Protein AF-A0A0G0Z9W5-F1 (afdb_monomer)

pLDDT: mean 85.41, std 16.04, range [35.16, 98.12]

Radius of gyration: 23.02 Å; Cα contacts (8 Å, |Δi|>4): 195; chains: 1; bounding box: 81×31×42 Å

Organism: NCBI:txid1618442

Nearest PDB structures (foldseek):
  5djs-assembly1_A  TM=2.335E-01  e=6.195E-01  Thermobaculum terrenum

Structure (mmCIF, N/CA/C/O backbone):
data_AF-A0A0G0Z9W5-F1
#
_entry.id   AF-A0A0G0Z9W5-F1
#
loop_
_atom_site.group_PDB
_atom_site.id
_atom_site.type_symbol
_atom_site.label_atom_id
_atom_site.label_alt_id
_atom_site.label_comp_id
_atom_site.label_asym_id
_atom_site.label_entity_id
_atom_site.label_seq_id
_atom_site.pdbx_PDB_ins_code
_atom_site.Cartn_x
_atom_site.Cartn_y
_atom_site.Cartn_z
_atom_site.occupancy
_atom_site.B_iso_or_equiv
_atom_site.auth_seq_id
_atom_site.auth_comp_id
_atom_site.auth_asym_id
_atom_site.auth_atom_id
_atom_site.pdbx_PDB_model_num
ATOM 1 N N . MET A 1 1 ? -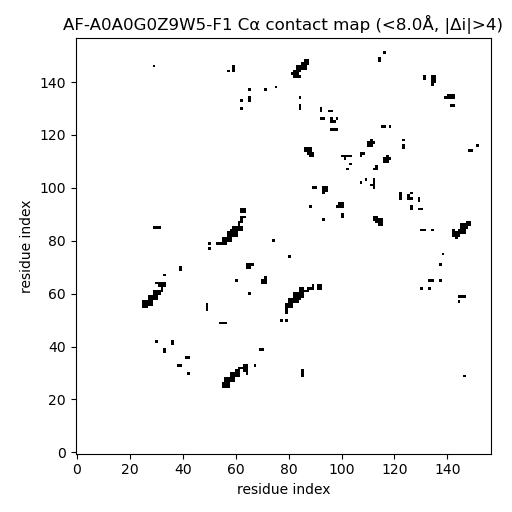70.199 -8.343 8.312 1.00 53.22 1 MET A N 1
ATOM 2 C CA . MET A 1 1 ? -69.175 -7.839 9.260 1.00 53.22 1 MET A CA 1
ATOM 3 C C . MET A 1 1 ? -67.824 -7.585 8.562 1.00 53.22 1 MET A C 1
ATOM 5 O O . MET A 1 1 ? -66.809 -8.114 8.982 1.00 53.22 1 MET A O 1
ATOM 9 N N . ARG A 1 2 ? -67.780 -6.796 7.472 1.00 58.62 2 ARG A N 1
ATOM 10 C CA . ARG A 1 2 ? -66.571 -6.640 6.625 1.00 58.62 2 ARG A CA 1
ATOM 11 C C . ARG A 1 2 ? -66.428 -5.211 6.078 1.00 58.62 2 ARG A C 1
ATOM 13 O O . ARG A 1 2 ? -66.312 -5.015 4.880 1.00 58.62 2 ARG A O 1
ATOM 20 N N . LYS A 1 3 ? -66.562 -4.200 6.942 1.00 52.97 3 LYS A N 1
ATOM 21 C CA . LYS A 1 3 ? -66.386 -2.774 6.573 1.00 52.97 3 LYS A CA 1
ATOM 22 C C . LYS A 1 3 ? -65.376 -2.025 7.457 1.00 52.97 3 LYS A C 1
ATOM 24 O O . LYS A 1 3 ? -65.029 -0.898 7.146 1.00 52.97 3 LYS A O 1
ATOM 29 N N . TRP A 1 4 ? -64.861 -2.676 8.504 1.00 56.28 4 TRP A N 1
ATOM 30 C CA . TRP A 1 4 ? -63.893 -2.099 9.448 1.00 56.28 4 TRP A CA 1
ATOM 31 C C . TRP A 1 4 ? -62.437 -2.540 9.205 1.00 56.28 4 TRP A C 1
ATOM 33 O O . TRP A 1 4 ? -61.533 -1.993 9.817 1.00 56.28 4 TRP A O 1
ATOM 43 N N . LEU A 1 5 ? -62.186 -3.478 8.282 1.00 57.72 5 LEU A N 1
ATOM 44 C CA . LEU A 1 5 ? -60.828 -3.941 7.946 1.00 57.72 5 LEU A CA 1
ATOM 45 C C . LEU A 1 5 ? -60.071 -2.968 7.023 1.00 57.72 5 LEU A C 1
ATOM 47 O O . LEU A 1 5 ? -58.855 -2.853 7.124 1.00 57.72 5 LEU A O 1
ATOM 51 N N . LEU A 1 6 ? -60.783 -2.236 6.159 1.00 58.12 6 LEU A N 1
ATOM 52 C CA . LEU A 1 6 ? -60.182 -1.255 5.248 1.00 58.12 6 LEU A CA 1
ATOM 53 C C . LEU A 1 6 ? -59.518 -0.058 5.961 1.00 58.12 6 LEU A C 1
ATOM 55 O O . LEU A 1 6 ? -58.380 0.254 5.618 1.00 58.12 6 LEU A O 1
ATOM 59 N N . PRO A 1 7 ? -60.158 0.608 6.948 1.00 58.59 7 PRO A N 1
ATOM 60 C CA . PRO A 1 7 ? -59.527 1.744 7.623 1.00 58.59 7 PRO A CA 1
ATOM 61 C C . PRO A 1 7 ? -58.337 1.324 8.494 1.00 58.59 7 PRO A C 1
ATOM 63 O O . PRO A 1 7 ? -57.373 2.074 8.595 1.00 58.59 7 PRO A O 1
ATOM 66 N N . VAL A 1 8 ? -58.352 0.109 9.058 1.00 60.28 8 VAL A N 1
ATOM 67 C CA . VAL A 1 8 ? -57.223 -0.436 9.836 1.00 60.28 8 VAL A CA 1
ATOM 68 C C . VAL A 1 8 ? -56.016 -0.713 8.936 1.00 60.28 8 VAL A C 1
ATOM 70 O O . VAL A 1 8 ? -54.889 -0.387 9.299 1.00 60.28 8 VAL A O 1
ATOM 73 N N . PHE A 1 9 ? -56.245 -1.247 7.732 1.00 58.56 9 PHE A N 1
ATOM 74 C CA . PHE A 1 9 ? -55.179 -1.472 6.753 1.00 58.56 9 PHE A CA 1
ATOM 75 C C . PHE A 1 9 ? -54.577 -0.153 6.241 1.00 58.56 9 PHE A C 1
ATOM 77 O O . PHE A 1 9 ? -53.366 -0.044 6.081 1.00 58.56 9 PHE A O 1
ATOM 84 N N . PHE A 1 10 ? -55.408 0.877 6.052 1.00 58.75 10 PHE A N 1
ATOM 85 C CA . PHE A 1 10 ? -54.945 2.205 5.637 1.00 58.75 10 PHE A CA 1
ATOM 86 C C . PHE A 1 10 ? -54.155 2.927 6.744 1.00 58.75 10 PHE A C 1
ATOM 88 O O . PHE A 1 10 ? -53.174 3.609 6.460 1.00 58.75 10 PHE A O 1
ATOM 95 N N . PHE A 1 11 ? -54.527 2.725 8.013 1.00 60.22 11 PHE A N 1
ATOM 96 C CA . PHE A 1 11 ? -53.804 3.272 9.166 1.00 60.22 11 PHE A CA 1
ATOM 97 C C . PHE A 1 11 ? -52.427 2.611 9.366 1.00 60.22 11 PHE A C 1
ATOM 99 O O . PHE A 1 11 ? -51.462 3.287 9.708 1.00 60.22 11 PHE A O 1
ATOM 106 N N . LEU A 1 12 ? -52.300 1.311 9.071 1.00 59.53 12 LEU A N 1
ATOM 107 C CA . LEU A 1 12 ? -51.022 0.584 9.118 1.00 59.53 12 LEU A CA 1
ATOM 108 C C . LEU A 1 12 ? -50.013 1.059 8.060 1.00 59.53 12 LEU A C 1
ATOM 110 O O . LEU A 1 12 ? -48.817 1.086 8.335 1.00 59.53 12 LEU A O 1
ATOM 114 N N . ILE A 1 13 ? -50.481 1.479 6.882 1.00 61.12 13 ILE A N 1
ATOM 115 C CA . ILE A 1 13 ? -49.617 2.023 5.819 1.00 61.12 13 ILE A CA 1
ATOM 116 C C . ILE A 1 13 ? -49.074 3.413 6.197 1.00 61.12 13 ILE A C 1
ATOM 118 O O . ILE A 1 13 ? -47.949 3.750 5.841 1.00 61.12 13 ILE A O 1
ATOM 122 N N . LEU A 1 14 ? -49.829 4.201 6.968 1.00 59.62 14 LEU A N 1
ATOM 123 C CA . LEU A 1 14 ? -49.411 5.526 7.449 1.00 59.62 14 LEU A CA 1
ATOM 124 C C . LEU A 1 14 ? -48.442 5.478 8.645 1.00 59.62 14 LEU A C 1
ATOM 126 O O . LEU A 1 14 ? -47.801 6.483 8.940 1.00 59.62 14 LEU A O 1
ATOM 130 N N . CYS A 1 15 ? -48.309 4.328 9.314 1.00 59.34 15 CYS A N 1
ATOM 131 C CA . CYS A 1 15 ? -47.346 4.104 10.399 1.00 59.34 15 CYS A CA 1
ATOM 132 C C . CYS A 1 15 ? -46.034 3.450 9.938 1.00 59.34 15 CYS A C 1
ATOM 134 O O . CYS A 1 15 ? -45.203 3.118 10.785 1.00 59.34 15 CYS A O 1
ATOM 136 N N . LEU A 1 16 ? -45.822 3.255 8.631 1.00 64.50 16 LEU A N 1
ATOM 137 C CA . LEU A 1 16 ? -44.517 2.836 8.126 1.00 64.50 16 LEU A CA 1
ATOM 138 C C . LEU A 1 16 ? -43.501 3.947 8.442 1.00 64.50 16 LEU A C 1
ATOM 140 O O . LEU A 1 16 ? -43.688 5.075 7.976 1.00 64.50 16 LEU A O 1
ATOM 144 N N . PRO A 1 17 ? -42.449 3.675 9.239 1.00 67.00 17 PRO A N 1
ATOM 145 C CA . PRO A 1 17 ? -41.408 4.663 9.466 1.00 67.00 17 PRO A CA 1
ATOM 146 C C . PRO A 1 17 ? -40.834 5.065 8.106 1.00 67.00 17 PRO A C 1
ATOM 148 O O . PRO A 1 17 ? -40.588 4.206 7.255 1.00 67.00 17 PRO A O 1
ATOM 151 N N . ALA A 1 18 ? -40.650 6.371 7.890 1.00 67.25 18 ALA A N 1
ATOM 152 C CA . ALA A 1 18 ? -39.920 6.861 6.728 1.00 67.25 18 ALA A CA 1
ATOM 153 C C . ALA A 1 18 ? -38.595 6.085 6.623 1.00 67.25 18 ALA A C 1
ATOM 155 O O . ALA A 1 18 ? -38.001 5.796 7.669 1.00 67.25 18 ALA A O 1
ATOM 156 N N . PRO A 1 19 ? -38.134 5.717 5.412 1.00 66.50 19 PRO A N 1
ATOM 157 C CA . PRO A 1 19 ? -36.869 5.016 5.273 1.00 66.50 19 PRO A CA 1
ATOM 158 C C . PRO A 1 19 ? -35.804 5.849 5.980 1.00 66.50 19 PRO A C 1
ATOM 160 O O . PRO A 1 19 ? -35.585 7.010 5.628 1.00 66.50 19 PRO A O 1
ATOM 163 N N . LEU A 1 20 ? -35.208 5.280 7.029 1.00 62.12 20 LEU A N 1
ATOM 164 C CA . LEU A 1 20 ? -34.089 5.893 7.721 1.00 62.12 20 LEU A CA 1
ATOM 165 C C . LEU A 1 20 ? -33.018 6.091 6.650 1.00 62.12 20 LEU A C 1
ATOM 167 O O . LEU A 1 20 ? -32.453 5.117 6.156 1.00 62.12 20 LEU A O 1
ATOM 171 N N . SER A 1 21 ? -32.805 7.336 6.229 1.00 68.94 21 SER A N 1
ATOM 172 C CA . SER A 1 21 ? -31.720 7.678 5.319 1.00 68.94 21 SER A CA 1
ATOM 173 C C . SER A 1 21 ? -30.426 7.466 6.093 1.00 68.94 21 SER A C 1
ATOM 175 O O . SER A 1 21 ? -29.931 8.386 6.740 1.00 68.94 21 SER A O 1
ATOM 177 N N . ALA A 1 22 ? -29.936 6.229 6.116 1.00 74.50 22 ALA A N 1
ATOM 178 C CA . ALA A 1 22 ? -28.704 5.875 6.791 1.00 74.50 22 ALA A CA 1
ATOM 179 C C . ALA A 1 22 ? -27.557 6.608 6.089 1.00 74.50 22 ALA A C 1
ATOM 181 O O . ALA A 1 22 ? -27.196 6.288 4.958 1.00 74.50 22 ALA A O 1
ATOM 182 N N . SER A 1 23 ? -27.014 7.630 6.744 1.00 80.94 23 SER A N 1
ATOM 183 C CA . SER A 1 23 ? -25.740 8.215 6.360 1.00 80.94 23 SER A CA 1
ATOM 184 C C . SER A 1 23 ? -24.628 7.325 6.903 1.00 80.94 23 SER A C 1
ATOM 186 O O . SER A 1 23 ? -24.604 6.992 8.087 1.00 80.94 23 SER A O 1
ATOM 188 N N . TYR A 1 24 ? -23.706 6.925 6.034 1.00 82.06 24 TYR A N 1
ATOM 189 C CA . TYR A 1 24 ? -22.488 6.227 6.425 1.00 82.06 24 TYR A CA 1
ATOM 190 C C . TYR A 1 24 ? -21.281 7.085 6.051 1.00 82.06 24 TYR A C 1
ATOM 192 O O . TYR A 1 24 ? -21.305 7.822 5.065 1.00 82.06 24 TYR A O 1
ATOM 200 N N . ALA A 1 25 ? -20.231 7.000 6.859 1.00 86.75 25 ALA A N 1
ATOM 201 C CA . ALA A 1 25 ? -18.941 7.608 6.584 1.00 86.75 25 ALA A CA 1
ATOM 202 C C . ALA A 1 25 ? -17.869 6.534 6.761 1.00 86.75 25 ALA A C 1
AT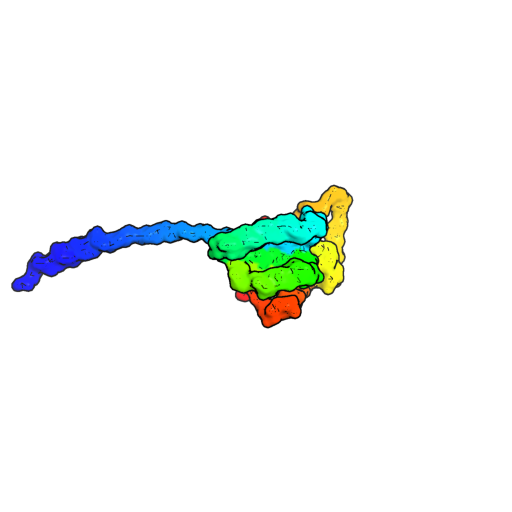OM 204 O O . ALA A 1 25 ? -17.872 5.816 7.759 1.00 86.75 25 ALA A O 1
ATOM 205 N N . THR A 1 26 ? -16.968 6.424 5.790 1.00 89.00 26 THR A N 1
ATOM 206 C CA . THR A 1 26 ? -15.842 5.486 5.817 1.00 89.00 26 THR A CA 1
ATOM 20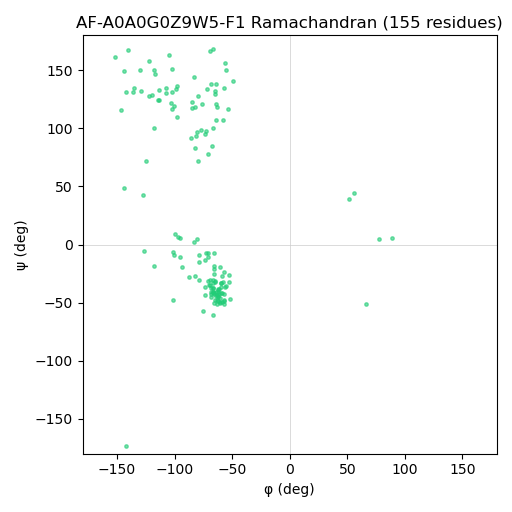7 C C . THR A 1 26 ? -14.546 6.276 5.872 1.00 89.00 26 THR A C 1
ATOM 209 O O . THR A 1 26 ? -14.294 7.115 5.004 1.00 89.00 26 THR A O 1
ATOM 212 N N . VAL A 1 27 ? -13.720 6.012 6.881 1.00 94.00 27 VAL A N 1
ATOM 213 C CA . VAL A 1 27 ? -12.387 6.610 6.982 1.00 94.00 27 VAL A CA 1
ATOM 214 C C . VAL A 1 27 ? -11.426 5.761 6.161 1.00 94.00 27 VAL A C 1
ATOM 216 O O . VAL A 1 27 ? -11.226 4.590 6.466 1.00 94.00 27 VAL A O 1
ATOM 219 N N . VAL A 1 28 ? -10.828 6.348 5.126 1.00 95.25 28 VAL A N 1
ATOM 220 C CA . VAL A 1 28 ? -9.843 5.673 4.273 1.00 95.25 28 VAL A CA 1
ATOM 221 C C . VAL A 1 28 ? -8.541 6.458 4.304 1.00 95.25 28 VAL A C 1
ATOM 223 O O . VAL A 1 28 ? -8.530 7.666 4.067 1.00 95.25 28 VAL A O 1
ATOM 226 N N . ILE A 1 29 ? -7.442 5.769 4.597 1.00 95.88 29 ILE A N 1
ATOM 227 C CA . ILE A 1 29 ? -6.118 6.356 4.782 1.00 95.88 29 ILE A CA 1
ATOM 228 C C . ILE A 1 29 ? -5.187 5.785 3.714 1.00 95.88 29 ILE A C 1
ATOM 230 O O . ILE A 1 29 ? -4.692 4.667 3.871 1.00 95.88 29 ILE A O 1
ATOM 234 N N . PRO A 1 30 ? -4.916 6.524 2.626 1.00 95.25 30 PRO A N 1
ATOM 235 C CA . PRO A 1 30 ? -3.859 6.156 1.696 1.00 95.25 30 PRO A CA 1
ATOM 236 C C . PRO A 1 30 ? -2.498 6.426 2.347 1.00 95.25 30 PRO A C 1
ATOM 238 O O . PRO A 1 30 ? -2.004 7.556 2.366 1.00 95.25 30 PRO A O 1
ATOM 241 N N . LEU A 1 31 ? -1.887 5.382 2.905 1.00 95.94 31 LEU A N 1
ATOM 242 C CA . LEU A 1 31 ? -0.568 5.457 3.517 1.00 95.94 31 LEU A CA 1
ATOM 243 C C . LEU A 1 31 ? 0.503 5.273 2.433 1.00 95.94 31 LEU A C 1
ATOM 245 O O . LEU A 1 31 ? 0.910 4.163 2.075 1.00 95.94 31 LEU A O 1
ATOM 249 N N . ARG A 1 32 ? 0.935 6.407 1.876 1.00 92.44 32 ARG A N 1
ATOM 250 C CA . ARG A 1 32 ? 2.018 6.473 0.885 1.00 92.44 32 ARG A CA 1
ATOM 251 C C . ARG A 1 32 ? 3.365 6.081 1.499 1.00 92.44 32 ARG A C 1
ATOM 253 O O . ARG A 1 32 ? 3.511 6.003 2.718 1.00 92.44 32 ARG A O 1
ATOM 260 N N . ALA A 1 33 ? 4.352 5.867 0.637 1.00 91.81 33 ALA A N 1
ATOM 261 C CA . ALA A 1 33 ? 5.696 5.442 1.006 1.00 91.81 33 ALA A CA 1
ATOM 262 C C . ALA A 1 33 ? 6.395 6.375 2.014 1.00 91.81 33 ALA A C 1
ATOM 264 O O . ALA A 1 33 ? 6.125 7.581 2.078 1.00 91.81 33 ALA A O 1
ATOM 265 N N . ARG A 1 34 ? 7.364 5.816 2.752 1.00 94.25 34 ARG A N 1
ATOM 266 C CA . ARG A 1 34 ? 8.167 6.532 3.759 1.00 94.25 34 ARG A CA 1
ATOM 267 C C . ARG A 1 34 ? 8.829 7.801 3.240 1.00 94.25 34 ARG A C 1
ATOM 269 O O . ARG A 1 34 ? 9.024 8.727 4.014 1.00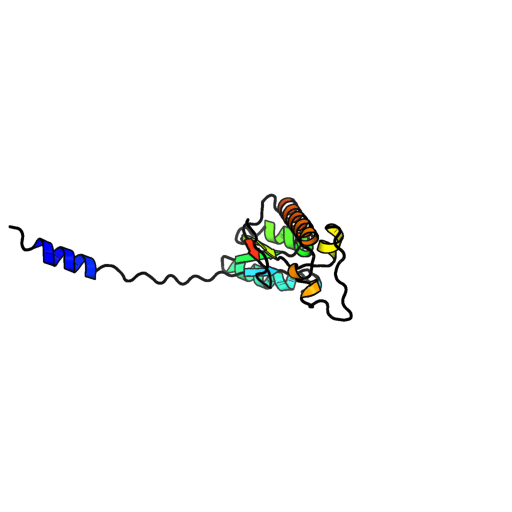 94.25 34 ARG A O 1
ATOM 276 N N . GLU A 1 35 ? 9.109 7.913 1.946 1.00 90.94 35 GLU A N 1
ATOM 277 C CA . GLU A 1 35 ? 9.682 9.135 1.368 1.00 90.94 35 GLU A CA 1
ATOM 278 C C . GLU A 1 35 ? 8.837 10.408 1.607 1.00 90.94 35 GLU A C 1
ATOM 280 O O . GLU A 1 35 ? 9.386 11.508 1.630 1.00 90.94 35 GLU A O 1
ATOM 285 N N . TYR A 1 36 ? 7.525 10.297 1.846 1.00 90.38 36 TYR A N 1
ATOM 286 C CA . TYR A 1 36 ? 6.658 11.470 2.041 1.00 90.38 36 TYR A CA 1
ATOM 287 C C . TYR A 1 36 ? 6.592 11.961 3.487 1.00 90.38 36 TYR A C 1
ATOM 289 O O . TYR A 1 36 ? 6.358 13.143 3.733 1.00 90.38 36 TYR A O 1
ATOM 297 N N . TRP A 1 37 ? 6.789 11.072 4.456 1.00 93.94 37 TRP A N 1
ATOM 298 C CA . TRP A 1 37 ? 6.666 11.396 5.881 1.00 93.94 37 TRP A CA 1
ATOM 299 C C . TRP A 1 37 ? 7.974 11.211 6.658 1.00 93.94 37 TRP A C 1
ATOM 301 O O . TRP A 1 37 ? 8.153 11.866 7.689 1.00 93.94 37 TRP A O 1
ATOM 311 N N . GLN A 1 38 ? 8.930 10.458 6.106 1.00 93.38 38 GLN A N 1
ATOM 312 C CA . GLN A 1 38 ? 10.296 10.174 6.576 1.00 93.38 38 GLN A CA 1
ATOM 313 C C . GLN A 1 38 ? 10.353 9.360 7.877 1.00 93.38 38 GLN A C 1
ATOM 315 O O . GLN A 1 38 ? 11.012 8.325 7.947 1.00 93.38 38 GLN A O 1
ATOM 320 N N . ASP A 1 39 ? 9.619 9.810 8.889 1.00 95.56 39 ASP A N 1
ATOM 321 C CA . ASP A 1 39 ? 9.515 9.216 10.217 1.00 95.56 39 ASP A CA 1
ATOM 322 C C . ASP A 1 39 ? 8.097 8.680 10.447 1.00 95.56 39 ASP A C 1
ATOM 324 O O . ASP A 1 39 ? 7.117 9.426 10.314 1.00 95.56 39 ASP A O 1
ATOM 328 N N . PHE A 1 40 ? 7.993 7.391 10.786 1.00 96.44 40 PHE A N 1
ATOM 329 C CA . PHE A 1 40 ? 6.715 6.704 10.966 1.00 96.44 40 PHE A CA 1
ATOM 330 C C . PHE A 1 40 ? 5.933 7.258 12.155 1.00 96.44 40 PHE A C 1
ATOM 332 O O . PHE A 1 40 ? 4.704 7.194 12.156 1.00 96.44 40 PHE A O 1
ATOM 339 N N . ALA A 1 41 ? 6.602 7.917 13.105 1.00 96.75 41 ALA A N 1
ATOM 340 C CA . ALA A 1 41 ? 5.936 8.619 14.192 1.00 96.75 41 ALA A CA 1
ATOM 341 C C . ALA A 1 41 ? 4.867 9.604 13.683 1.00 96.75 41 ALA A C 1
ATOM 343 O O . ALA A 1 41 ? 3.835 9.764 14.328 1.00 96.75 41 ALA A O 1
ATOM 344 N N . LYS A 1 42 ? 5.053 10.222 12.506 1.00 95.88 42 LYS A N 1
ATOM 345 C CA . LYS A 1 42 ? 4.092 11.189 11.950 1.00 95.88 42 LYS A CA 1
ATOM 346 C C . LYS A 1 42 ? 2.747 10.551 11.573 1.00 95.88 42 LYS A C 1
ATOM 348 O O . LYS A 1 42 ? 1.741 10.960 12.152 1.00 95.88 42 LYS A O 1
ATOM 353 N N . PRO A 1 43 ? 2.667 9.573 10.645 1.00 96.31 43 PRO A N 1
ATOM 354 C CA . PRO A 1 43 ? 1.399 8.906 10.351 1.00 96.31 43 PRO A CA 1
ATOM 355 C C . PRO A 1 43 ? 0.887 8.078 11.537 1.00 96.31 43 PRO A C 1
ATOM 357 O O . PRO A 1 43 ? -0.325 7.994 11.733 1.00 96.31 43 PRO A O 1
ATOM 360 N N . LYS A 1 44 ? 1.780 7.527 12.371 1.00 96.50 44 LYS A N 1
ATOM 361 C CA . LYS A 1 44 ? 1.395 6.744 13.550 1.00 96.50 44 LYS A CA 1
ATOM 362 C C . LYS A 1 44 ? 0.550 7.545 14.542 1.00 96.50 44 LYS A C 1
ATOM 364 O O . LYS A 1 44 ? -0.356 6.970 15.126 1.00 96.50 44 LYS A O 1
ATOM 369 N N . LEU A 1 45 ? 0.756 8.859 14.684 1.00 97.00 45 LEU A N 1
ATOM 370 C CA . LEU A 1 45 ? -0.100 9.707 15.531 1.00 97.00 45 LEU A CA 1
ATOM 371 C C . LEU A 1 45 ? -1.582 9.643 15.126 1.00 97.00 45 LEU A C 1
ATOM 373 O O . LEU A 1 45 ? -2.452 9.552 15.992 1.00 97.00 45 LEU A O 1
ATOM 377 N N . LEU A 1 46 ? -1.873 9.671 13.820 1.00 95.88 46 LEU A N 1
ATOM 378 C CA . LEU A 1 46 ? -3.242 9.549 13.312 1.00 95.88 46 LEU A CA 1
ATOM 379 C C . LEU A 1 46 ? -3.790 8.139 13.555 1.00 95.88 46 LEU A C 1
ATOM 381 O O . LEU A 1 46 ? -4.918 7.995 14.018 1.00 95.88 46 LEU A O 1
ATOM 385 N N . LEU A 1 47 ? -2.993 7.107 13.276 1.00 96.88 47 LEU A N 1
ATOM 386 C CA . LEU A 1 47 ? -3.403 5.716 13.477 1.00 96.88 47 LEU A CA 1
ATOM 387 C C . LEU A 1 47 ? -3.665 5.413 14.960 1.00 96.88 47 LEU A C 1
ATOM 389 O O . LEU A 1 47 ? -4.692 4.834 15.300 1.00 96.88 47 LEU A O 1
ATOM 393 N N . ASP A 1 48 ? -2.804 5.885 15.860 1.00 96.62 48 ASP A N 1
ATOM 394 C CA . ASP A 1 48 ? -2.982 5.743 17.304 1.00 96.62 48 ASP A CA 1
ATOM 395 C C . ASP A 1 48 ? -4.253 6.454 17.783 1.00 96.62 48 ASP A C 1
ATOM 397 O O . ASP A 1 48 ? -4.965 5.921 18.633 1.00 96.62 48 ASP A O 1
ATOM 401 N N . TYR A 1 49 ? -4.571 7.628 17.225 1.00 96.31 49 TYR A N 1
ATOM 402 C CA . TYR A 1 49 ? -5.823 8.323 17.519 1.00 96.31 49 TYR A CA 1
ATOM 403 C C . TYR A 1 49 ? -7.040 7.499 17.081 1.00 96.31 49 TYR A C 1
ATOM 405 O O . TYR A 1 49 ? -7.941 7.272 17.882 1.00 96.31 49 TYR A O 1
ATOM 413 N N . LEU A 1 50 ? -7.049 6.980 15.850 1.00 95.31 50 LEU A N 1
ATOM 414 C CA . LEU A 1 50 ? -8.152 6.150 15.351 1.00 95.31 50 LEU A CA 1
ATOM 415 C C . LEU A 1 50 ? -8.318 4.862 16.166 1.00 95.31 50 LEU A C 1
ATOM 417 O O . LEU A 1 50 ? -9.440 4.488 16.507 1.00 95.31 50 LEU A O 1
ATOM 421 N N . LYS A 1 51 ? -7.203 4.223 16.537 1.00 94.38 51 LYS A N 1
ATOM 422 C CA . LYS A 1 51 ? -7.184 3.037 17.400 1.00 94.38 51 LYS A CA 1
ATOM 423 C C . LYS A 1 51 ? -7.745 3.355 18.786 1.00 94.38 51 LYS A C 1
ATOM 425 O O . LYS A 1 51 ? -8.572 2.602 19.291 1.00 94.38 51 LYS A O 1
ATOM 430 N N . LYS A 1 52 ? -7.333 4.479 19.381 1.00 95.25 52 LYS A N 1
ATOM 431 C CA . LYS A 1 52 ? -7.803 4.945 20.693 1.00 95.25 52 LYS A CA 1
ATOM 432 C C . LYS A 1 52 ? -9.305 5.234 20.700 1.00 95.25 52 LYS A C 1
ATOM 434 O O . LYS A 1 52 ? -9.983 4.847 21.646 1.00 95.25 52 LYS A O 1
ATOM 439 N N . GLU A 1 53 ? -9.812 5.897 19.666 1.00 94.62 53 GLU A N 1
ATOM 440 C CA . GLU A 1 53 ? -11.233 6.250 19.546 1.00 94.62 53 GLU A CA 1
ATOM 441 C C . GLU A 1 53 ? -12.091 5.093 18.993 1.00 94.62 53 GLU A C 1
ATOM 443 O O . GLU A 1 53 ? -13.297 5.247 18.807 1.00 94.62 53 GLU A O 1
ATOM 448 N N . ASN A 1 54 ? -11.484 3.925 18.741 1.00 92.31 54 ASN A N 1
ATOM 449 C CA . ASN A 1 54 ? -12.127 2.741 18.172 1.00 92.31 54 ASN A CA 1
ATOM 450 C C . ASN A 1 54 ? -12.897 3.045 16.871 1.00 92.31 54 ASN A C 1
ATOM 452 O O . ASN A 1 54 ? -13.998 2.537 16.643 1.00 92.31 54 ASN A O 1
ATOM 456 N N . LEU A 1 55 ? -12.324 3.913 16.032 1.00 92.00 55 LEU A N 1
ATOM 457 C CA . LEU A 1 55 ? -12.911 4.308 14.758 1.00 92.00 55 LEU A CA 1
ATOM 458 C C . LEU A 1 55 ? -12.532 3.287 13.677 1.00 92.00 55 LEU A C 1
ATOM 460 O O . LEU A 1 55 ? -11.336 3.091 13.441 1.00 92.00 55 LEU A O 1
ATOM 464 N N . PRO A 1 56 ? -13.512 2.656 13.001 1.00 91.62 56 PRO A N 1
ATOM 465 C CA . PRO A 1 56 ? -13.218 1.763 11.891 1.00 91.62 56 PRO A CA 1
ATOM 466 C C . PRO A 1 56 ? -12.594 2.568 10.751 1.00 91.62 56 PRO A C 1
ATOM 468 O O . PRO A 1 56 ? -13.124 3.605 10.338 1.00 91.62 56 PRO A O 1
ATOM 471 N N . ALA A 1 57 ? -11.460 2.091 10.252 1.00 95.25 57 ALA A N 1
ATOM 472 C CA . ALA A 1 57 ? -10.746 2.731 9.162 1.00 95.25 57 ALA A CA 1
ATOM 473 C C . ALA A 1 57 ? -10.101 1.693 8.246 1.00 95.25 57 ALA A C 1
ATOM 475 O O . ALA A 1 57 ? -9.675 0.629 8.695 1.00 95.25 57 ALA A O 1
ATOM 476 N N . THR A 1 58 ? -9.989 2.049 6.974 1.00 97.19 58 THR A N 1
ATOM 477 C CA . THR A 1 58 ? -9.283 1.269 5.963 1.00 97.19 58 THR A CA 1
ATOM 478 C C . THR A 1 58 ? -7.933 1.925 5.690 1.00 97.19 58 THR A C 1
ATOM 480 O O . THR A 1 58 ? -7.875 3.095 5.307 1.00 97.19 58 THR A O 1
ATOM 483 N N . VAL A 1 59 ? -6.836 1.194 5.875 1.00 97.50 59 VAL A N 1
ATOM 484 C CA . VAL A 1 59 ? -5.476 1.653 5.570 1.00 97.50 59 VAL A CA 1
ATOM 485 C C . VAL A 1 59 ? -5.037 1.031 4.250 1.00 97.50 59 VAL A C 1
ATOM 487 O O . VAL A 1 59 ? -4.910 -0.185 4.130 1.00 97.50 59 VAL A O 1
ATOM 490 N N . LEU A 1 60 ? -4.795 1.876 3.251 1.00 97.94 60 LEU A N 1
ATOM 491 C CA . LEU A 1 60 ? -4.364 1.455 1.923 1.00 97.94 60 LEU A CA 1
ATOM 492 C C . LEU A 1 60 ? -2.857 1.658 1.780 1.00 97.94 60 LEU A C 1
ATOM 494 O O . LEU A 1 60 ? -2.375 2.789 1.860 1.00 97.94 60 LEU A O 1
ATOM 498 N N . LEU A 1 61 ? -2.118 0.576 1.547 1.00 97.44 61 LEU A N 1
ATOM 499 C CA . LEU A 1 61 ? -0.659 0.592 1.441 1.00 97.44 61 LEU A CA 1
ATOM 500 C C . LEU A 1 61 ? -0.197 0.614 -0.016 1.00 97.44 61 LEU A C 1
ATOM 502 O O . LEU A 1 61 ? -0.660 -0.167 -0.845 1.00 97.44 61 LEU A O 1
ATOM 506 N N . THR A 1 62 ? 0.762 1.487 -0.313 1.00 96.06 62 THR A N 1
ATOM 507 C CA . THR A 1 62 ? 1.553 1.420 -1.558 1.00 96.06 62 THR A CA 1
ATOM 508 C C . THR A 1 62 ? 2.486 0.207 -1.556 1.00 96.06 62 THR A C 1
ATOM 510 O O . THR A 1 62 ? 2.734 -0.378 -0.501 1.00 96.06 62 THR A O 1
ATOM 513 N N . TYR A 1 63 ? 3.055 -0.154 -2.712 1.00 97.00 63 TYR A N 1
ATOM 514 C CA . TYR A 1 63 ? 4.012 -1.264 -2.799 1.00 97.00 63 TYR A CA 1
ATOM 515 C C . TYR A 1 63 ? 5.215 -1.063 -1.870 1.00 97.00 63 TYR A C 1
ATOM 517 O O . TYR A 1 63 ? 5.509 -1.941 -1.064 1.00 97.00 63 TYR A O 1
ATOM 525 N N . ALA A 1 64 ? 5.836 0.120 -1.891 1.00 95.31 64 ALA A N 1
ATOM 526 C CA . ALA A 1 64 ? 6.898 0.453 -0.944 1.00 95.31 64 ALA A CA 1
ATOM 527 C C . ALA A 1 64 ? 6.434 0.405 0.529 1.00 95.31 64 ALA A C 1
ATOM 529 O O . ALA A 1 64 ? 7.199 0.016 1.408 1.00 95.31 64 ALA A O 1
ATOM 530 N N . GLY A 1 65 ? 5.174 0.754 0.814 1.00 96.12 65 GLY A N 1
ATOM 531 C CA . GLY A 1 65 ? 4.587 0.617 2.153 1.00 96.12 65 GLY A CA 1
ATOM 532 C C . GLY A 1 65 ? 4.468 -0.838 2.627 1.00 96.12 65 GLY A C 1
ATOM 533 O O . GLY A 1 65 ? 4.613 -1.097 3.817 1.00 96.12 65 GLY A O 1
ATOM 534 N N . LEU A 1 66 ? 4.270 -1.793 1.711 1.00 97.38 66 LEU A N 1
ATOM 535 C CA . LEU A 1 66 ? 4.235 -3.232 2.018 1.00 97.38 66 LEU A CA 1
ATOM 536 C C . LEU A 1 66 ? 5.618 -3.824 2.320 1.00 97.38 66 LEU A C 1
ATOM 538 O O . LEU A 1 66 ? 5.723 -4.956 2.786 1.00 97.38 66 LEU A O 1
ATOM 542 N N . GLU A 1 67 ? 6.693 -3.107 2.026 1.00 95.81 67 GLU A N 1
ATOM 543 C CA . GLU A 1 67 ? 8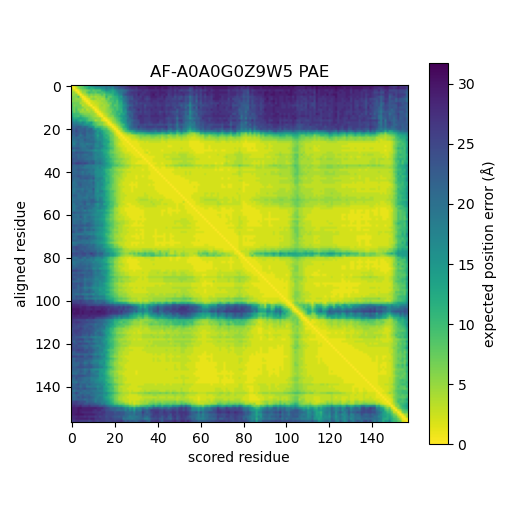.057 -3.544 2.336 1.00 95.81 67 GLU A CA 1
ATOM 544 C C . GLU A 1 67 ? 8.623 -2.877 3.591 1.00 95.81 67 GLU A C 1
ATOM 546 O O . GLU A 1 67 ? 9.682 -3.269 4.093 1.00 95.81 67 GLU A O 1
ATOM 551 N N . ASP A 1 68 ? 7.911 -1.886 4.118 1.00 97.19 68 ASP A N 1
ATOM 552 C CA . ASP A 1 68 ? 8.290 -1.169 5.317 1.00 97.19 68 ASP A CA 1
ATOM 553 C C . ASP A 1 68 ? 7.906 -1.969 6.566 1.00 97.19 68 ASP A C 1
ATOM 555 O O . ASP A 1 68 ? 6.773 -1.919 7.044 1.00 97.19 68 ASP A O 1
ATOM 559 N N . ARG A 1 69 ? 8.876 -2.706 7.117 1.00 97.00 69 ARG A N 1
ATOM 560 C CA . ARG A 1 69 ? 8.650 -3.599 8.266 1.00 97.00 69 ARG A CA 1
ATOM 561 C C . ARG A 1 69 ? 8.100 -2.899 9.504 1.00 97.00 69 ARG A C 1
ATOM 563 O O . ARG A 1 69 ? 7.383 -3.534 10.269 1.00 97.00 69 ARG A O 1
ATOM 570 N N . GLU A 1 70 ? 8.463 -1.639 9.737 1.00 97.38 70 GLU A N 1
ATOM 571 C CA . GLU A 1 70 ? 7.956 -0.893 10.895 1.00 97.38 70 GLU A CA 1
ATOM 572 C C . GLU A 1 70 ? 6.455 -0.622 10.728 1.00 97.38 70 GLU A C 1
ATOM 574 O O . GLU A 1 70 ? 5.676 -0.821 11.660 1.00 97.38 70 GLU A O 1
ATOM 579 N N . VAL A 1 71 ? 6.049 -0.237 9.514 1.00 97.50 71 VAL A N 1
ATOM 580 C CA . VAL A 1 71 ? 4.645 -0.007 9.158 1.00 97.50 71 VAL A CA 1
ATOM 581 C C . VAL A 1 71 ? 3.855 -1.312 9.211 1.00 97.50 71 VAL A C 1
ATOM 583 O O . VAL A 1 71 ? 2.802 -1.358 9.847 1.00 97.50 71 VAL A O 1
ATOM 586 N N . THR A 1 72 ? 4.343 -2.378 8.568 1.00 97.12 72 THR A N 1
ATOM 587 C CA . THR A 1 72 ? 3.597 -3.641 8.481 1.00 97.12 72 THR A CA 1
ATOM 588 C C . THR A 1 72 ? 3.434 -4.294 9.850 1.00 97.12 72 THR A C 1
ATOM 590 O O . THR A 1 72 ? 2.325 -4.706 10.175 1.00 97.12 72 THR A O 1
ATOM 593 N N . ALA A 1 73 ? 4.475 -4.299 10.692 1.00 97.25 73 ALA A N 1
ATOM 594 C CA . ALA A 1 73 ? 4.387 -4.839 12.051 1.00 97.25 73 ALA A CA 1
ATOM 595 C C . ALA A 1 73 ? 3.363 -4.076 12.909 1.00 97.25 73 ALA A C 1
ATOM 597 O O . ALA A 1 73 ? 2.553 -4.683 13.605 1.00 97.25 73 ALA A O 1
ATOM 598 N N . TYR A 1 74 ? 3.333 -2.741 12.820 1.00 97.31 74 TYR A N 1
ATOM 599 C CA . TYR A 1 74 ? 2.339 -1.940 13.540 1.00 97.31 74 TYR A CA 1
ATOM 600 C C . TYR A 1 74 ? 0.895 -2.248 13.102 1.00 97.31 74 TYR A C 1
ATOM 602 O O . TYR A 1 74 ? -0.025 -2.265 13.929 1.00 97.31 74 TYR A O 1
ATOM 610 N N . LEU A 1 75 ? 0.682 -2.461 11.800 1.00 96.44 75 LEU A N 1
ATOM 611 C CA . LEU A 1 75 ? -0.639 -2.751 11.243 1.00 96.44 75 LEU A CA 1
ATOM 612 C C . LEU A 1 75 ? -1.108 -4.175 11.571 1.00 96.44 75 LEU A C 1
ATOM 614 O O . LEU A 1 75 ? -2.283 -4.350 11.881 1.00 96.44 75 LEU A O 1
ATOM 618 N N . GLU A 1 76 ? -0.208 -5.161 11.601 1.00 94.75 76 GLU A N 1
ATOM 619 C CA . GLU A 1 76 ? -0.510 -6.526 12.065 1.00 94.75 76 GLU A CA 1
ATOM 620 C C . GLU A 1 76 ? -1.001 -6.549 13.523 1.00 94.75 76 GLU A C 1
ATOM 622 O O . GLU A 1 76 ? -1.922 -7.287 13.868 1.00 94.75 76 GLU A O 1
ATOM 627 N N . GLU A 1 77 ? -0.451 -5.684 14.379 1.00 93.31 77 GLU A N 1
ATOM 628 C CA . GLU A 1 77 ? -0.872 -5.521 15.779 1.00 93.31 77 GLU A CA 1
ATOM 629 C C . GLU A 1 77 ? -2.139 -4.651 15.953 1.00 93.31 77 GLU A C 1
ATOM 631 O O . GLU A 1 77 ? -2.544 -4.308 17.076 1.00 93.31 77 GLU A O 1
ATOM 636 N N . SER A 1 78 ? -2.769 -4.233 14.853 1.00 90.19 78 SER A N 1
ATOM 637 C CA . SER A 1 78 ? -3.892 -3.293 14.848 1.00 90.19 78 SER A CA 1
ATOM 638 C C . SER A 1 78 ? -5.114 -3.876 14.125 1.00 90.19 78 SER A C 1
ATOM 640 O O . SER A 1 78 ? -5.494 -3.380 13.067 1.00 90.19 78 SER A O 1
ATOM 642 N N . PRO A 1 79 ? -5.803 -4.868 14.729 1.00 81.69 79 PRO A N 1
ATOM 643 C CA . PRO A 1 79 ? -6.914 -5.593 14.095 1.00 81.69 79 PRO A CA 1
ATOM 644 C C . PRO A 1 79 ? -8.161 -4.736 13.819 1.00 81.69 79 PRO A C 1
ATOM 646 O O . PRO A 1 79 ? -9.101 -5.204 13.187 1.00 81.69 79 PRO A O 1
ATOM 649 N N . ASN A 1 80 ? -8.192 -3.490 14.300 1.00 87.25 80 ASN A N 1
ATOM 650 C CA . ASN A 1 80 ? -9.297 -2.556 14.077 1.00 87.25 80 ASN A CA 1
ATOM 651 C C . ASN A 1 80 ? -9.252 -1.898 12.688 1.00 87.25 80 ASN A C 1
ATOM 653 O O . ASN A 1 80 ? -10.191 -1.185 12.330 1.00 87.25 80 ASN A O 1
ATOM 657 N N . PHE A 1 81 ? -8.164 -2.087 11.937 1.00 95.25 81 PHE A N 1
ATOM 658 C CA . PHE A 1 81 ? -8.019 -1.539 10.596 1.00 95.25 81 PHE A CA 1
ATOM 659 C C . PHE A 1 81 ? -8.260 -2.606 9.537 1.00 95.25 81 PHE A C 1
ATOM 661 O O . PHE A 1 81 ? -7.659 -3.677 9.567 1.00 95.25 81 PHE A O 1
ATOM 668 N N . GLU A 1 82 ? -9.098 -2.273 8.561 1.00 96.31 82 GLU A N 1
ATOM 669 C CA . GLU A 1 82 ? -9.131 -3.002 7.299 1.00 96.31 82 GLU A CA 1
ATOM 670 C C . GLU A 1 82 ? -7.864 -2.648 6.512 1.00 96.31 82 GLU A C 1
ATOM 672 O O . GLU A 1 82 ? -7.493 -1.475 6.414 1.00 96.31 82 GLU A O 1
ATOM 677 N N . LEU A 1 83 ? -7.183 -3.647 5.955 1.00 97.31 83 LEU A N 1
ATOM 678 C CA . LEU A 1 83 ? -5.955 -3.445 5.192 1.00 97.31 83 LEU A CA 1
ATOM 679 C C . LEU A 1 83 ? -6.221 -3.657 3.704 1.00 97.31 83 LEU A C 1
ATOM 681 O O . LEU A 1 83 ? -6.772 -4.679 3.291 1.00 97.31 83 LEU A O 1
ATOM 685 N N . GLY A 1 84 ? -5.773 -2.703 2.896 1.00 97.00 84 GLY A N 1
ATOM 686 C CA . GLY A 1 84 ? -5.927 -2.743 1.450 1.00 97.00 84 GLY A CA 1
ATOM 687 C C . GLY A 1 84 ? -4.714 -2.195 0.713 1.00 97.00 84 GLY A C 1
ATOM 688 O O . GLY A 1 84 ? -3.677 -1.870 1.298 1.00 97.00 84 GLY A O 1
ATOM 689 N N . ILE A 1 85 ? -4.850 -2.087 -0.603 1.00 97.12 85 ILE A N 1
ATOM 690 C CA . ILE A 1 85 ? -3.781 -1.618 -1.486 1.00 97.12 85 ILE A CA 1
ATOM 691 C C . ILE A 1 85 ? -4.091 -0.214 -1.997 1.00 97.12 85 ILE A C 1
ATOM 693 O O . ILE A 1 85 ? -5.191 0.074 -2.467 1.00 97.12 85 ILE A O 1
ATOM 697 N N . PHE A 1 86 ? -3.088 0.657 -1.971 1.00 95.88 86 PHE A N 1
ATOM 698 C CA . PHE A 1 86 ? -3.115 1.915 -2.696 1.00 95.88 86 PHE A CA 1
ATOM 699 C C . PHE A 1 86 ? -2.365 1.768 -4.023 1.00 95.88 86 PHE A C 1
ATOM 701 O O . PHE A 1 86 ? -1.144 1.625 -4.053 1.00 95.88 86 PHE A O 1
ATOM 708 N N . LEU A 1 87 ? -3.114 1.782 -5.126 1.00 94.19 87 LEU A N 1
ATOM 709 C CA . LEU A 1 87 ? -2.625 1.613 -6.493 1.00 94.19 87 LEU A CA 1
ATOM 710 C C . LEU A 1 87 ? -2.012 2.918 -7.016 1.00 94.19 87 LEU A C 1
ATOM 712 O O . LEU A 1 87 ? -2.561 3.598 -7.886 1.00 94.19 87 LEU A O 1
ATOM 716 N N . GLU A 1 88 ? -0.845 3.235 -6.477 1.00 92.06 88 GLU A N 1
ATOM 717 C CA . GLU A 1 88 ? 0.073 4.255 -6.968 1.00 92.06 88 GLU A CA 1
ATOM 718 C C . GLU A 1 88 ? 1.341 3.560 -7.470 1.00 92.06 88 GLU A C 1
ATOM 720 O O . GLU A 1 88 ? 1.862 2.660 -6.809 1.00 92.06 88 GLU A O 1
ATOM 725 N N . VAL A 1 89 ? 1.814 3.940 -8.658 1.00 92.38 89 VAL A N 1
ATOM 726 C CA . VAL A 1 89 ? 3.058 3.400 -9.208 1.00 92.38 89 VAL A CA 1
ATOM 727 C C . VAL A 1 89 ? 4.229 4.164 -8.614 1.00 92.38 89 VAL A C 1
ATOM 729 O O . VAL A 1 89 ? 4.366 5.366 -8.830 1.00 92.38 89 VAL A O 1
AT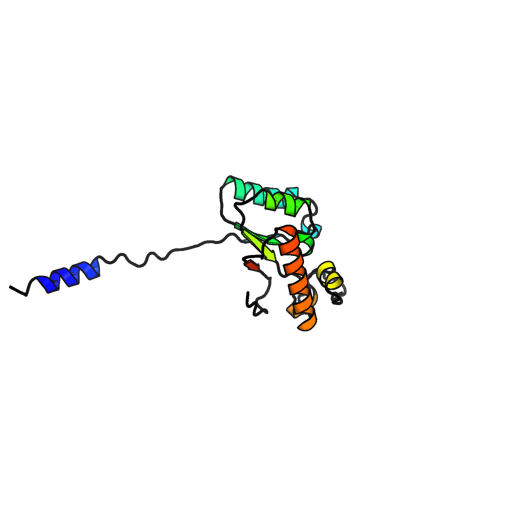OM 732 N N . ASP A 1 90 ? 5.089 3.444 -7.903 1.00 90.31 90 ASP A N 1
ATOM 733 C CA . ASP A 1 90 ? 6.416 3.909 -7.524 1.00 90.31 90 ASP A CA 1
ATOM 734 C C . ASP A 1 90 ? 7.494 3.222 -8.387 1.00 90.31 90 ASP A C 1
ATOM 736 O O . ASP A 1 90 ? 7.247 2.217 -9.068 1.00 90.31 90 ASP A O 1
ATOM 740 N N . GLU A 1 91 ? 8.701 3.791 -8.392 1.00 90.56 91 GLU A N 1
ATOM 741 C CA . GLU A 1 91 ? 9.834 3.276 -9.174 1.00 90.56 91 GLU A CA 1
ATOM 742 C C . GLU A 1 91 ? 10.129 1.811 -8.849 1.00 90.56 91 GLU A C 1
ATOM 744 O O . GLU A 1 91 ? 10.485 1.019 -9.731 1.00 90.56 91 GLU A O 1
ATOM 749 N N . LYS A 1 92 ? 9.949 1.434 -7.584 1.00 92.12 92 LYS A N 1
ATOM 750 C CA . LYS A 1 92 ? 10.267 0.102 -7.111 1.00 92.12 92 LYS A CA 1
ATOM 751 C C . LYS A 1 92 ? 9.243 -0.923 -7.590 1.00 92.12 92 LYS A C 1
ATOM 753 O O . LYS A 1 92 ? 9.646 -1.971 -8.089 1.00 92.12 92 LYS A O 1
ATOM 758 N N . LEU A 1 93 ? 7.951 -0.607 -7.538 1.00 95.44 93 LEU A N 1
ATOM 759 C CA . LEU A 1 93 ? 6.882 -1.432 -8.092 1.00 95.44 93 LEU A CA 1
ATOM 760 C C . LEU A 1 93 ? 7.102 -1.680 -9.583 1.00 95.44 93 LEU A C 1
ATOM 762 O O . LEU A 1 93 ? 7.011 -2.824 -10.032 1.00 95.44 93 LEU A O 1
ATOM 766 N N . ALA A 1 94 ? 7.408 -0.629 -10.347 1.00 94.88 94 ALA A N 1
ATOM 767 C CA . ALA A 1 94 ? 7.676 -0.753 -11.775 1.00 94.88 94 ALA A CA 1
ATOM 768 C C . ALA A 1 94 ? 8.890 -1.666 -12.026 1.00 94.88 94 ALA A C 1
ATOM 770 O O . ALA A 1 94 ? 8.782 -2.659 -12.753 1.00 94.88 94 ALA A O 1
ATOM 771 N N . THR A 1 95 ? 10.007 -1.400 -11.344 1.00 94.19 95 THR A N 1
ATOM 772 C CA . THR A 1 95 ? 11.259 -2.159 -11.486 1.00 94.19 95 THR A CA 1
ATOM 773 C C . THR A 1 95 ? 11.086 -3.634 -11.119 1.00 94.19 95 THR A C 1
ATOM 775 O O . THR A 1 95 ? 11.413 -4.513 -11.920 1.00 94.19 95 THR A O 1
ATOM 778 N N . ASP A 1 96 ? 10.492 -3.929 -9.961 1.00 96.44 96 ASP A N 1
ATOM 779 C CA . ASP A 1 96 ? 10.252 -5.299 -9.489 1.00 96.44 96 ASP A CA 1
ATOM 780 C C . ASP A 1 96 ? 9.241 -6.053 -10.377 1.00 96.44 96 ASP A C 1
ATOM 782 O O . ASP A 1 96 ? 9.178 -7.288 -10.369 1.00 96.44 96 ASP A O 1
ATOM 786 N N . SER A 1 97 ? 8.455 -5.328 -11.176 1.00 97.00 97 SER A N 1
ATOM 787 C CA . SER A 1 97 ? 7.490 -5.874 -12.142 1.00 97.00 97 SER A CA 1
ATOM 788 C C . SER A 1 97 ? 8.031 -5.955 -13.571 1.00 97.00 97 SER A C 1
ATOM 790 O O . SER A 1 97 ? 7.283 -6.296 -14.495 1.00 97.00 97 SER A O 1
ATOM 792 N N . LEU A 1 98 ? 9.320 -5.657 -13.777 1.00 96.19 98 LEU A N 1
ATOM 793 C CA . LEU A 1 98 ? 9.950 -5.595 -15.099 1.00 96.19 98 LEU A CA 1
ATOM 794 C C . LEU A 1 98 ? 9.205 -4.621 -16.032 1.00 96.19 98 LEU A C 1
ATOM 796 O O . LEU A 1 98 ? 8.890 -4.930 -17.186 1.00 96.19 98 LEU A O 1
ATOM 800 N N . VAL A 1 99 ? 8.850 -3.456 -15.496 1.00 94.50 99 VAL A N 1
ATOM 801 C CA . VAL A 1 99 ? 8.251 -2.326 -16.206 1.00 94.50 99 VAL A CA 1
ATOM 802 C C . VAL A 1 99 ? 9.199 -1.144 -16.050 1.00 94.50 99 VAL A C 1
ATOM 804 O O . VAL A 1 99 ? 9.615 -0.818 -14.943 1.00 94.50 99 VAL A O 1
ATOM 807 N N . SER A 1 100 ? 9.563 -0.493 -17.152 1.00 91.06 100 SER A N 1
ATOM 808 C CA . SER A 1 100 ? 10.356 0.733 -17.075 1.00 91.06 100 SER A CA 1
ATOM 809 C C . SER A 1 100 ? 9.544 1.813 -16.374 1.00 91.06 100 SER A C 1
ATOM 811 O O . SER A 1 100 ? 8.465 2.161 -16.849 1.00 91.06 100 SER A O 1
ATOM 813 N N . TYR A 1 101 ? 10.057 2.334 -15.262 1.00 89.50 101 TYR A N 1
ATOM 814 C CA . TYR A 1 101 ? 9.453 3.490 -14.616 1.00 89.50 101 TYR A CA 1
ATOM 815 C C . TYR A 1 101 ? 9.557 4.703 -15.545 1.00 89.50 101 TYR A C 1
ATOM 817 O O . TYR A 1 101 ? 10.619 4.975 -16.114 1.00 89.50 101 TYR A O 1
ATOM 825 N N . ASN A 1 102 ? 8.449 5.418 -15.728 1.00 82.62 102 ASN A N 1
ATOM 826 C CA . ASN A 1 102 ? 8.430 6.600 -16.578 1.00 82.62 102 ASN A CA 1
ATOM 827 C C . ASN A 1 102 ? 9.151 7.745 -15.848 1.00 82.62 102 ASN A C 1
ATOM 829 O O . ASN A 1 102 ? 8.550 8.451 -15.047 1.00 82.62 102 ASN A O 1
ATOM 833 N N . PHE A 1 103 ? 10.443 7.949 -16.108 1.00 72.31 103 PHE A N 1
ATOM 834 C CA . PHE A 1 103 ? 11.160 9.113 -15.584 1.00 72.31 103 PHE A CA 1
ATOM 835 C C . PHE A 1 103 ? 10.786 10.364 -16.384 1.00 72.31 103 PHE A C 1
ATOM 837 O O . PHE A 1 103 ? 11.000 10.424 -17.595 1.00 72.31 103 PHE A O 1
ATOM 844 N N . GLY A 1 104 ? 10.241 11.379 -15.714 1.00 60.22 104 GLY A N 1
ATOM 845 C CA . GLY A 1 104 ? 10.051 12.707 -16.294 1.00 60.22 104 GLY A CA 1
ATOM 846 C C . GLY A 1 104 ? 11.104 13.699 -15.818 1.00 60.22 104 GLY A C 1
ATOM 847 O O . GLY A 1 104 ? 11.610 13.628 -14.698 1.00 60.22 104 GLY A O 1
ATOM 848 N N . ASN A 1 105 ? 11.392 14.677 -16.671 1.00 52.44 105 ASN A N 1
ATOM 849 C CA . ASN A 1 105 ? 12.167 15.849 -16.298 1.00 52.44 105 ASN A CA 1
ATOM 850 C C . ASN A 1 105 ? 11.350 16.679 -15.283 1.00 52.44 105 ASN A C 1
ATOM 852 O O . ASN A 1 105 ? 10.475 17.444 -15.677 1.00 52.44 105 ASN A O 1
ATOM 856 N N . PHE A 1 106 ? 11.669 16.536 -13.994 1.00 49.97 106 PHE A N 1
ATOM 857 C CA . PHE A 1 106 ? 11.377 17.480 -12.898 1.00 49.97 106 PHE A CA 1
ATOM 858 C C . PHE A 1 106 ? 10.062 17.393 -12.113 1.00 49.97 106 PHE A C 1
ATOM 860 O O . PHE A 1 106 ? 9.887 18.210 -11.213 1.00 49.97 106 PHE A O 1
ATOM 867 N N . ASP A 1 107 ? 9.195 16.400 -12.315 1.00 61.44 107 ASP A N 1
ATOM 868 C CA . ASP A 1 107 ? 8.086 16.214 -11.370 1.00 61.44 107 ASP A CA 1
ATOM 869 C C . ASP A 1 107 ? 7.717 14.740 -11.189 1.00 61.44 107 ASP A C 1
ATOM 871 O O . ASP A 1 107 ? 7.280 14.075 -12.130 1.00 61.44 107 ASP A O 1
ATOM 875 N N . ARG A 1 108 ? 7.915 14.240 -9.961 1.00 65.19 108 ARG A N 1
ATOM 876 C CA . ARG A 1 108 ? 7.550 12.879 -9.535 1.00 65.19 108 ARG A CA 1
ATOM 877 C C . ARG A 1 108 ? 6.033 12.700 -9.413 1.00 65.19 108 ARG A C 1
ATOM 879 O O . ARG A 1 108 ? 5.589 11.588 -9.173 1.00 65.19 108 ARG A O 1
ATOM 88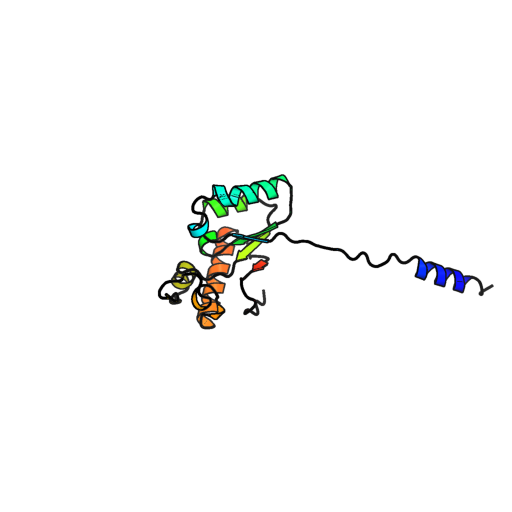6 N N . ALA A 1 109 ? 5.240 13.767 -9.551 1.00 71.69 109 ALA A N 1
ATOM 887 C CA . ALA A 1 109 ? 3.783 13.735 -9.432 1.00 71.69 109 ALA A CA 1
ATOM 888 C C . ALA A 1 109 ? 3.040 13.704 -10.782 1.00 71.69 109 ALA A C 1
ATOM 890 O O . ALA A 1 109 ? 1.816 13.855 -10.814 1.00 71.69 109 ALA A O 1
ATOM 891 N N . GLN A 1 110 ? 3.732 13.523 -11.913 1.00 81.69 110 GLN A N 1
ATOM 892 C CA . GLN A 1 110 ? 3.041 13.486 -13.203 1.00 81.69 110 GLN A CA 1
ATOM 893 C C . GLN A 1 110 ? 2.157 12.243 -13.340 1.00 81.69 110 GLN A C 1
ATOM 895 O O . GLN A 1 110 ? 2.554 11.121 -13.023 1.00 81.69 110 GLN A O 1
ATOM 900 N N . ALA A 1 111 ? 0.959 12.446 -13.891 1.00 82.56 111 ALA A N 1
ATOM 901 C CA . ALA A 1 111 ? -0.057 11.408 -14.039 1.00 82.56 111 ALA A CA 1
ATOM 902 C C . ALA A 1 111 ? 0.441 10.175 -14.815 1.00 82.56 111 ALA A C 1
ATOM 904 O O . ALA A 1 111 ? 0.108 9.050 -14.463 1.00 82.56 111 ALA A O 1
ATOM 905 N N . ASN A 1 112 ? 1.276 10.364 -15.838 1.00 81.25 112 ASN A N 1
ATOM 906 C CA . ASN A 1 112 ? 1.859 9.262 -16.605 1.00 81.25 112 ASN A CA 1
ATOM 907 C C . ASN A 1 112 ? 2.914 8.450 -15.827 1.00 81.25 112 ASN A C 1
ATOM 909 O O . ASN A 1 112 ? 3.330 7.404 -16.317 1.00 81.25 112 ASN A O 1
ATOM 913 N N . GLN A 1 113 ? 3.363 8.919 -14.661 1.00 85.75 113 GLN A N 1
ATOM 914 C CA . GLN A 1 113 ? 4.375 8.250 -13.837 1.00 85.75 113 GLN A CA 1
ATOM 915 C C . GLN A 1 113 ? 3.753 7.509 -12.659 1.00 85.75 113 GLN A C 1
ATOM 917 O O . GLN A 1 113 ? 4.081 6.345 -12.447 1.00 85.75 113 GLN A O 1
ATOM 922 N N . ILE A 1 114 ? 2.847 8.170 -11.929 1.00 87.50 114 ILE A N 1
ATOM 923 C CA . ILE A 1 114 ? 2.279 7.650 -10.674 1.00 87.50 114 ILE A CA 1
ATOM 924 C C . ILE A 1 114 ? 0.962 6.900 -10.870 1.00 87.50 114 ILE A C 1
ATOM 926 O O . ILE A 1 114 ? 0.547 6.129 -10.005 1.00 87.50 114 ILE A O 1
ATOM 930 N N . LEU A 1 115 ? 0.279 7.117 -12.000 1.00 90.12 115 LEU A N 1
ATOM 931 C CA . LEU A 1 115 ? -0.947 6.401 -12.328 1.00 90.12 115 LEU A CA 1
ATOM 932 C C . LEU A 1 115 ? -0.620 5.252 -13.268 1.00 90.12 115 LEU A C 1
ATOM 934 O O . LEU A 1 115 ? 0.066 5.404 -14.277 1.00 90.12 115 LEU A O 1
ATOM 938 N N . PHE A 1 116 ? -1.220 4.102 -13.000 1.00 90.31 116 PHE A N 1
ATOM 939 C CA . PHE A 1 116 ? -1.113 2.938 -13.871 1.00 90.31 116 PHE A CA 1
ATOM 940 C C . PHE A 1 116 ? -1.627 3.202 -15.291 1.00 90.31 116 PHE A C 1
ATOM 942 O O . PHE A 1 116 ? -1.159 2.559 -16.225 1.00 90.31 116 PHE A O 1
ATOM 949 N N . SER A 1 117 ? -2.567 4.135 -15.488 1.00 89.06 117 SER A N 1
ATOM 950 C CA . SER A 1 117 ? -3.038 4.535 -16.823 1.00 89.06 117 SER A CA 1
ATOM 951 C C . SER A 1 117 ? -1.924 5.120 -17.702 1.00 89.06 117 SER A C 1
ATOM 953 O O . SER A 1 117 ? -2.056 5.102 -18.924 1.00 89.06 117 SER A O 1
ATOM 955 N N . GLY A 1 118 ? -0.813 5.564 -17.104 1.00 88.44 118 GLY A N 1
ATOM 956 C CA . GLY A 1 118 ? 0.415 5.943 -17.802 1.00 88.44 118 GLY A CA 1
ATOM 957 C C . GLY A 1 118 ? 1.224 4.773 -18.372 1.00 88.44 118 GLY A C 1
ATOM 958 O O . GLY A 1 118 ? 2.188 5.007 -19.099 1.00 88.44 118 GLY A O 1
ATOM 959 N N . TYR A 1 119 ? 0.844 3.526 -18.073 1.00 90.94 119 TYR A N 1
ATOM 960 C CA . TYR A 1 119 ? 1.582 2.322 -18.451 1.00 90.94 119 TYR A CA 1
ATOM 961 C C . TYR A 1 119 ? 0.771 1.398 -19.382 1.00 90.94 119 TYR A C 1
ATOM 963 O O . TYR A 1 119 ? -0.463 1.308 -19.283 1.00 90.94 119 TYR A O 1
ATOM 971 N N . PRO A 1 120 ? 1.447 0.636 -20.267 1.00 91.94 120 PRO A N 1
ATOM 972 C CA . PRO A 1 120 ? 0.809 -0.390 -21.091 1.00 91.94 120 PRO A CA 1
ATOM 973 C C . PRO A 1 120 ? 0.038 -1.418 -20.253 1.00 91.94 120 PRO A C 1
ATOM 975 O O . PRO A 1 120 ? 0.429 -1.723 -19.128 1.00 91.94 120 PRO A O 1
ATOM 978 N N . ILE A 1 121 ? -1.035 -1.992 -20.813 1.00 93.00 121 ILE A N 1
ATOM 979 C CA . ILE A 1 121 ? -1.897 -2.978 -20.124 1.00 93.00 121 ILE A CA 1
ATOM 980 C C . ILE A 1 121 ? -1.075 -4.128 -19.533 1.00 93.00 121 ILE A C 1
ATOM 982 O O . ILE A 1 121 ? -1.237 -4.454 -18.363 1.00 93.00 121 ILE A O 1
ATOM 986 N N . GLU A 1 122 ? -0.152 -4.699 -20.305 1.00 94.69 122 GLU A N 1
ATOM 987 C CA . GLU A 1 122 ? 0.694 -5.799 -19.833 1.00 94.69 122 GLU A CA 1
ATOM 988 C C . GLU A 1 122 ? 1.565 -5.399 -18.636 1.00 94.69 122 GLU A C 1
ATOM 990 O O . GLU A 1 122 ? 1.737 -6.181 -17.705 1.00 94.69 122 GLU A O 1
ATOM 995 N N . GLY A 1 123 ? 2.092 -4.170 -18.635 1.00 94.94 123 GLY A N 1
ATOM 996 C CA . GLY A 1 123 ? 2.853 -3.640 -17.505 1.00 94.94 123 GLY A CA 1
ATOM 997 C C . GLY A 1 123 ? 1.973 -3.441 -16.274 1.00 94.94 123 GLY A C 1
ATOM 998 O O . GLY A 1 123 ? 2.371 -3.803 -15.170 1.00 94.94 123 GLY A O 1
ATOM 999 N N . ARG A 1 124 ? 0.744 -2.945 -16.465 1.00 94.38 124 ARG A N 1
ATOM 1000 C CA . ARG A 1 124 ? -0.238 -2.809 -15.382 1.00 94.38 124 ARG A CA 1
ATOM 1001 C C . ARG A 1 124 ? -0.580 -4.148 -14.743 1.00 94.38 124 ARG A C 1
ATOM 1003 O O . ARG A 1 124 ? -0.582 -4.225 -13.522 1.00 94.38 124 ARG A O 1
ATOM 1010 N N . ILE A 1 125 ? -0.834 -5.182 -15.549 1.00 95.50 125 ILE A N 1
ATOM 1011 C CA . ILE A 1 125 ? -1.142 -6.532 -15.052 1.00 95.50 125 ILE A CA 1
ATOM 1012 C C . ILE A 1 125 ? 0.017 -7.046 -14.195 1.00 95.50 125 ILE A C 1
ATOM 1014 O O . ILE A 1 125 ? -0.204 -7.409 -13.045 1.00 95.50 125 ILE A O 1
ATOM 1018 N N . ARG A 1 126 ? 1.262 -6.966 -14.688 1.00 97.25 126 ARG A N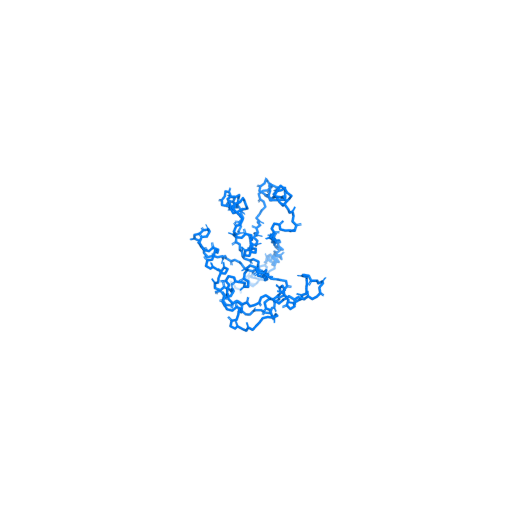 1
ATOM 1019 C CA . ARG A 1 126 ? 2.437 -7.400 -13.911 1.00 97.25 126 ARG A CA 1
ATOM 1020 C C . ARG A 1 126 ? 2.592 -6.645 -12.591 1.00 97.25 126 ARG A C 1
ATOM 1022 O O . ARG A 1 126 ? 2.907 -7.263 -11.580 1.00 97.25 126 ARG A O 1
ATOM 1029 N N . MET A 1 127 ? 2.362 -5.332 -12.593 1.00 96.75 127 MET A N 1
ATOM 1030 C CA . MET A 1 127 ? 2.411 -4.521 -11.373 1.00 96.75 127 MET A CA 1
ATOM 1031 C C . MET A 1 127 ? 1.292 -4.885 -10.389 1.00 96.75 127 MET A C 1
ATOM 1033 O O . MET A 1 127 ? 1.554 -4.984 -9.193 1.00 96.75 127 MET A O 1
ATOM 1037 N N . ILE A 1 128 ? 0.070 -5.140 -10.869 1.00 96.19 128 ILE A N 1
ATOM 1038 C CA . ILE A 1 128 ? -1.046 -5.596 -10.025 1.00 96.19 128 ILE A CA 1
ATOM 1039 C C . ILE A 1 128 ? -0.732 -6.969 -9.417 1.00 96.19 128 ILE A C 1
ATOM 1041 O O . ILE A 1 128 ? -0.856 -7.142 -8.207 1.00 96.19 128 ILE A O 1
ATOM 1045 N N . ASP A 1 129 ? -0.262 -7.923 -10.220 1.00 96.69 129 ASP A N 1
ATOM 1046 C CA . ASP A 1 129 ? 0.111 -9.253 -9.732 1.00 96.69 129 ASP A CA 1
ATOM 1047 C C . ASP A 1 129 ? 1.219 -9.161 -8.676 1.00 96.69 129 ASP A C 1
ATOM 1049 O O . ASP A 1 129 ? 1.162 -9.822 -7.637 1.00 96.69 129 ASP A O 1
ATOM 1053 N N . ARG A 1 130 ? 2.211 -8.291 -8.908 1.00 97.88 130 ARG A N 1
ATOM 1054 C CA . ARG A 1 130 ? 3.326 -8.065 -7.986 1.00 97.88 130 ARG A CA 1
ATOM 1055 C C . ARG A 1 130 ? 2.856 -7.501 -6.646 1.00 97.88 130 ARG A C 1
ATOM 1057 O O . ARG A 1 130 ? 3.231 -8.053 -5.610 1.00 97.88 130 ARG A O 1
ATOM 1064 N N . ILE A 1 131 ? 2.054 -6.435 -6.645 1.00 97.44 131 ILE A N 1
ATOM 1065 C CA . ILE A 1 131 ? 1.592 -5.795 -5.403 1.00 97.44 131 ILE A CA 1
ATOM 1066 C C . ILE A 1 131 ? 0.619 -6.694 -4.629 1.00 97.44 131 ILE A C 1
ATOM 1068 O O . ILE A 1 131 ? 0.736 -6.799 -3.411 1.00 97.44 131 ILE A O 1
ATOM 1072 N N . MET A 1 132 ? -0.260 -7.429 -5.320 1.00 97.25 132 MET A N 1
ATOM 1073 C CA . MET A 1 132 ? -1.164 -8.410 -4.705 1.00 97.25 132 MET A CA 1
ATOM 1074 C C . MET A 1 132 ? -0.397 -9.573 -4.066 1.00 97.25 132 MET A C 1
ATOM 1076 O O . MET A 1 132 ? -0.684 -9.966 -2.933 1.00 97.25 132 MET A O 1
ATOM 1080 N N . ALA A 1 133 ? 0.608 -10.113 -4.764 1.00 97.94 133 ALA A N 1
ATOM 1081 C CA . ALA A 1 133 ? 1.452 -11.179 -4.231 1.00 97.94 133 ALA A CA 1
ATOM 1082 C C . ALA A 1 133 ? 2.257 -10.713 -3.011 1.00 97.94 133 ALA A C 1
ATOM 1084 O O . ALA A 1 133 ? 2.370 -11.451 -2.033 1.00 97.94 133 ALA A O 1
ATOM 1085 N N . GLN A 1 134 ? 2.789 -9.488 -3.051 1.00 98.06 134 GLN A N 1
ATOM 1086 C CA . GLN A 1 134 ? 3.507 -8.904 -1.922 1.00 98.06 134 GLN A CA 1
ATOM 1087 C C . GLN A 1 134 ? 2.576 -8.668 -0.727 1.00 98.06 134 GLN A C 1
ATOM 1089 O O . GLN A 1 134 ? 2.941 -9.031 0.386 1.00 98.06 134 GLN A O 1
ATOM 1094 N N . PHE A 1 135 ? 1.361 -8.157 -0.944 1.00 98.12 135 PHE A N 1
ATOM 1095 C CA . PHE A 1 135 ? 0.365 -7.993 0.118 1.00 98.12 135 PHE A CA 1
ATOM 1096 C C . PHE A 1 135 ? 0.060 -9.329 0.807 1.00 98.12 135 PHE A C 1
ATOM 1098 O O . PHE A 1 135 ? 0.186 -9.443 2.025 1.00 98.12 135 PHE A O 1
ATOM 1105 N N . ASN A 1 136 ? -0.250 -10.371 0.027 1.00 97.88 136 ASN A N 1
ATOM 1106 C CA . ASN A 1 136 ? -0.545 -11.697 0.572 1.00 97.88 136 ASN A CA 1
ATOM 1107 C C . ASN A 1 136 ? 0.664 -12.332 1.272 1.00 97.88 136 ASN A C 1
ATOM 1109 O O . ASN A 1 136 ? 0.501 -13.077 2.232 1.00 97.88 136 ASN A O 1
ATOM 1113 N N . LYS A 1 137 ? 1.884 -12.045 0.813 1.00 97.88 137 LYS A N 1
ATOM 1114 C CA . LYS A 1 137 ? 3.111 -12.495 1.478 1.00 97.88 137 LYS A CA 1
ATOM 1115 C C . LYS A 1 137 ? 3.305 -11.832 2.845 1.00 97.88 137 LYS A C 1
ATOM 1117 O O . LYS A 1 137 ? 3.817 -12.492 3.742 1.00 97.88 137 LYS A O 1
ATOM 1122 N N . VAL A 1 138 ? 2.956 -10.553 2.974 1.00 97.38 138 VAL A N 1
ATOM 1123 C CA . VAL A 1 138 ? 3.103 -9.784 4.217 1.00 97.38 138 VAL A CA 1
ATOM 1124 C C . VAL A 1 138 ? 2.025 -10.195 5.212 1.00 97.38 138 VAL A C 1
ATOM 1126 O O . VAL A 1 138 ? 2.352 -10.688 6.280 1.00 97.38 138 VAL A O 1
ATOM 1129 N N . PHE A 1 139 ? 0.752 -10.081 4.835 1.00 96.69 139 PHE A N 1
ATOM 1130 C CA . PHE A 1 139 ? -0.355 -10.244 5.780 1.00 96.69 139 PHE A CA 1
ATOM 1131 C C . PHE A 1 139 ? -0.963 -11.654 5.810 1.00 96.69 139 PHE A C 1
ATOM 1133 O O . PHE A 1 139 ? -1.755 -11.971 6.691 1.00 96.69 139 PHE A O 1
ATOM 1140 N N . GLY A 1 140 ? -0.617 -12.524 4.857 1.00 96.94 140 GLY A N 1
ATOM 1141 C CA . GLY A 1 140 ? -1.145 -13.892 4.779 1.00 96.94 140 GLY A CA 1
ATOM 1142 C C . GLY A 1 140 ? -2.566 -14.009 4.213 1.00 96.94 140 GLY A C 1
ATOM 1143 O O . GLY A 1 140 ? -3.113 -15.111 4.182 1.00 96.94 140 GLY A O 1
ATOM 1144 N N . PHE A 1 141 ? -3.164 -12.905 3.756 1.00 95.62 141 PHE A N 1
ATOM 1145 C CA . PHE A 1 141 ? -4.490 -12.855 3.134 1.00 95.62 141 PHE A CA 1
ATOM 1146 C C . PHE A 1 141 ? -4.519 -11.883 1.944 1.00 95.62 141 PHE A C 1
ATOM 1148 O O . PHE A 1 141 ? -3.594 -11.100 1.739 1.00 95.62 141 PHE A O 1
ATOM 1155 N N . LYS A 1 142 ? -5.583 -11.934 1.132 1.00 96.06 142 LYS A N 1
ATOM 1156 C CA . LYS A 1 142 ? -5.789 -11.012 0.001 1.00 96.06 142 LYS A CA 1
ATOM 1157 C C . LYS A 1 142 ? -6.412 -9.694 0.476 1.00 96.06 142 LYS A C 1
ATOM 1159 O O . LYS A 1 142 ? -7.268 -9.751 1.351 1.00 96.06 142 LYS A O 1
ATOM 1164 N N . PRO A 1 143 ? -6.055 -8.541 -0.113 1.00 95.56 143 PRO A N 1
ATOM 1165 C CA . PRO A 1 143 ? -6.649 -7.266 0.280 1.00 95.56 143 PRO A CA 1
ATOM 1166 C C . PRO A 1 143 ? -8.150 -7.256 -0.024 1.00 95.56 143 PRO A C 1
ATOM 1168 O O . PRO A 1 143 ? -8.569 -7.697 -1.096 1.00 95.56 143 PRO A O 1
ATOM 1171 N N . GLU A 1 144 ? -8.947 -6.725 0.899 1.00 89.12 144 GLU A N 1
ATOM 1172 C CA . GLU A 1 144 ? -10.399 -6.578 0.709 1.00 89.12 144 GLU A CA 1
ATOM 1173 C C . GLU A 1 144 ? -10.743 -5.321 -0.099 1.00 89.12 144 GLU A C 1
ATOM 1175 O O . GLU A 1 144 ? -11.739 -5.284 -0.823 1.00 89.12 144 GLU A O 1
ATOM 1180 N N . SER A 1 145 ? -9.872 -4.312 -0.038 1.00 93.25 145 SER A N 1
ATOM 1181 C CA . SER A 1 145 ? -10.036 -3.040 -0.727 1.00 93.25 145 SER A CA 1
ATOM 1182 C C . SER A 1 145 ? -8.802 -2.637 -1.524 1.00 93.25 145 SER A C 1
ATOM 1184 O O . SER A 1 145 ? -7.647 -2.927 -1.192 1.00 93.25 145 SER A O 1
ATOM 1186 N N . ALA A 1 146 ? -9.063 -1.909 -2.606 1.00 94.06 146 ALA A N 1
ATOM 1187 C CA . ALA A 1 146 ? -8.049 -1.222 -3.379 1.00 94.06 146 ALA A CA 1
ATOM 1188 C C . ALA A 1 146 ? -8.530 0.194 -3.707 1.00 94.06 146 ALA A C 1
ATOM 1190 O O . ALA A 1 146 ? -9.671 0.393 -4.125 1.00 94.06 146 ALA A O 1
ATOM 1191 N N . GLY A 1 147 ? -7.653 1.180 -3.534 1.00 92.44 147 GLY A N 1
ATOM 1192 C CA . GLY A 1 147 ? -7.911 2.575 -3.886 1.00 92.44 147 GLY A CA 1
ATOM 1193 C C . GLY A 1 147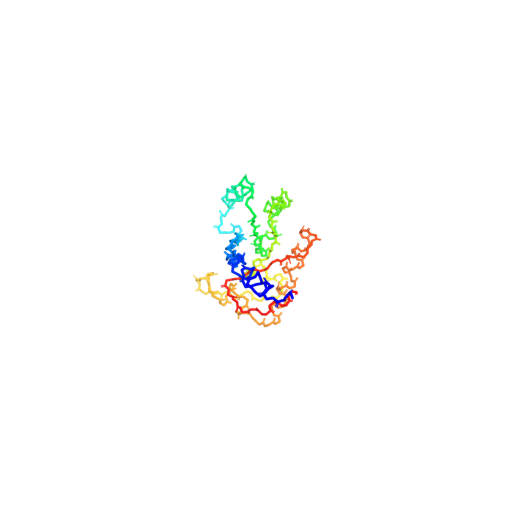 ? -6.879 3.104 -4.871 1.00 92.44 147 GLY A C 1
ATOM 1194 O O . GLY A 1 147 ? -5.774 2.582 -4.972 1.00 92.44 147 GLY A O 1
ATOM 1195 N N . SER A 1 148 ? -7.230 4.153 -5.608 1.00 90.31 148 SER A N 1
ATOM 1196 C CA . SER A 1 148 ? -6.317 4.851 -6.521 1.00 90.31 148 SER A CA 1
ATOM 1197 C C . SER A 1 148 ? -6.729 6.316 -6.656 1.00 90.31 148 SER A C 1
ATOM 1199 O O . SER A 1 148 ? -7.879 6.660 -6.379 1.00 90.31 148 SER A O 1
ATOM 1201 N N . TRP A 1 149 ? -5.820 7.178 -7.120 1.00 81.19 149 TRP A N 1
ATOM 1202 C CA . TRP A 1 149 ? -6.132 8.589 -7.389 1.00 81.19 149 TRP A CA 1
ATOM 1203 C C . TRP A 1 149 ? -7.139 8.795 -8.524 1.00 81.19 149 TRP A C 1
ATOM 1205 O O . TRP A 1 149 ? -7.818 9.818 -8.565 1.00 81.19 149 TRP A O 1
ATOM 1215 N N . SER A 1 150 ? -7.237 7.849 -9.462 1.00 71.31 150 SER A N 1
ATOM 1216 C CA . SER A 1 150 ? -8.151 7.949 -10.598 1.00 71.31 150 SER A CA 1
ATOM 1217 C C . SER A 1 150 ? -8.761 6.597 -10.946 1.00 71.31 150 SER A C 1
ATOM 1219 O O . SER A 1 150 ? -8.037 5.627 -11.172 1.00 71.31 150 SER A O 1
ATOM 1221 N N . ALA A 1 151 ? -10.083 6.567 -11.100 1.00 53.56 151 ALA A N 1
ATOM 1222 C CA . ALA A 1 151 ? -10.833 5.415 -11.585 1.00 53.56 151 ALA A CA 1
ATOM 1223 C C . ALA A 1 151 ? -10.584 5.182 -13.088 1.00 53.56 151 ALA A C 1
ATOM 1225 O O . ALA A 1 151 ? -11.390 5.546 -13.936 1.00 53.56 151 ALA A O 1
ATOM 1226 N N . LEU A 1 152 ? -9.444 4.591 -13.439 1.00 48.34 152 LEU A N 1
ATOM 1227 C CA . LEU A 1 152 ? -9.173 4.067 -14.785 1.00 48.34 152 LEU A CA 1
ATOM 1228 C C . LEU A 1 152 ? -8.706 2.611 -14.706 1.00 48.34 152 LEU A C 1
ATOM 1230 O O . LEU A 1 152 ? -7.785 2.171 -15.395 1.00 48.34 152 LEU A O 1
ATOM 1234 N N . PHE A 1 153 ? -9.395 1.858 -13.850 1.00 50.22 153 PHE A N 1
ATOM 1235 C CA . PHE A 1 153 ? -9.308 0.412 -13.776 1.00 50.22 153 PHE A CA 1
ATOM 1236 C C . PHE A 1 153 ? -10.697 -0.192 -13.641 1.00 50.22 153 PHE A C 1
ATOM 1238 O O . PHE A 1 153 ? -11.465 0.180 -12.757 1.00 50.22 153 PHE A O 1
ATOM 1245 N N . SER A 1 154 ? -10.979 -1.188 -14.469 1.00 38.44 154 SER A N 1
ATOM 1246 C CA . SER A 1 154 ? -11.904 -2.257 -14.124 1.00 38.44 154 SER A CA 1
ATOM 1247 C C . SER A 1 154 ? -11.127 -3.272 -13.282 1.00 38.44 154 SER A C 1
ATOM 1249 O O . SER A 1 154 ? -10.577 -4.230 -13.824 1.00 38.44 154 SER A O 1
ATOM 1251 N N . VAL A 1 155 ? -10.999 -3.032 -11.975 1.00 46.69 155 VAL A N 1
ATOM 1252 C CA . VAL A 1 155 ? -10.546 -4.088 -11.059 1.00 46.69 155 VAL A CA 1
ATOM 1253 C C . VAL A 1 155 ? -11.753 -4.994 -10.836 1.00 46.69 155 VAL A C 1
ATOM 1255 O O . VAL A 1 155 ? -12.664 -4.646 -10.093 1.00 46.69 155 VAL A O 1
ATOM 1258 N N . GLN A 1 156 ? -11.812 -6.116 -11.549 1.00 35.16 156 GLN A N 1
ATOM 1259 C CA . GLN A 1 156 ? -12.660 -7.230 -11.134 1.00 35.16 156 GLN A CA 1
ATOM 1260 C C . GLN A 1 156 ? -11.862 -7.975 -10.064 1.00 35.16 156 GLN A C 1
ATOM 1262 O O . GLN A 1 156 ? -10.960 -8.742 -10.398 1.00 35.16 156 GLN A O 1
ATOM 1267 N N . ILE A 1 157 ? -12.111 -7.619 -8.800 1.00 41.25 157 ILE A N 1
ATOM 1268 C CA . ILE A 1 157 ? -11.655 -8.385 -7.630 1.00 41.25 157 ILE A CA 1
ATOM 1269 C C . ILE A 1 157 ? -12.463 -9.683 -7.574 1.00 41.25 157 ILE A C 1
ATOM 1271 O O . ILE A 1 157 ? -13.689 -9.605 -7.824 1.00 41.25 157 ILE A O 1
#

Sequence (157 aa):
MRKWLLPVFFFLILCLPAPLSASYATVVIPLRAREYWQDFAKPKLLLDYLKKENLPATVLLTYAGLEDREVTAYLEESPNFELGIFLEVDEKLATDSLVSYNFGNFDRAQANQILFSGYPIEGRIRMIDRIMAQFNKVFGFKPESAGSWSALFSVQI

Foldseek 3Di:
DPDPVVVVVVVVVVPPPDPPPDDDDAAEAADEACVVVVDPVVVVVVVVVCLVVLPQYEYAYELNCLVPPVNLVVVLVRPSYQYHHEQWDDCVLCVVLVHHQDDDDPDCPDCLRTPCVVDDPSSSVSSVVSSQVSNCVRNVDGHPDYHYPDPPDPPPD

Secondary structure (DSSP, 8-state):
--SSHHHHHHHHHHTSPPP-------EEEEE--GGGTSSTHHHHHHHHHHHHTT--EEEEEPTGGGG-HHHHHHHHT-TTEEEEEE----HHHHHHTT------SS-TT-HHHHSGGGS-HHHHHHHHHHHHHHHHHHHSS--S-EE-SS-------

Mean predicted aligned error: 9.03 Å

Solvent-accessible surface area (backbone atoms only — not comparable to full-atom values): 9466 Å² total; per-residue (Å²): 144,84,79,71,64,62,62,55,54,55,52,56,65,71,66,56,74,74,81,77,81,79,84,82,86,80,48,72,42,77,43,65,39,58,88,82,65,73,47,66,69,62,65,43,55,57,52,52,49,35,61,73,69,67,49,70,33,37,42,18,34,19,56,66,29,68,68,35,63,72,57,46,54,55,51,72,76,35,84,65,46,49,58,25,35,25,60,52,46,48,64,60,48,25,51,80,36,80,28,85,58,60,82,62,95,87,51,90,78,40,61,56,41,30,33,55,80,48,46,56,69,71,46,40,52,38,35,51,54,47,45,53,51,48,44,29,69,68,74,72,46,78,64,86,45,74,49,60,98,64,96,77,68,90,77,82,126